Protein AF-A0A257MU90-F1 (afdb_monomer_lite)

Radius of gyration: 28.88 Å; chains: 1; bounding box: 74×36×82 Å

Structure (mmCIF, N/CA/C/O backbone):
data_AF-A0A257MU90-F1
#
_entry.id   AF-A0A257MU90-F1
#
loop_
_atom_site.group_PDB
_atom_site.id
_atom_site.type_symbol
_atom_site.label_atom_id
_atom_site.label_alt_id
_atom_site.label_comp_id
_atom_site.label_asym_id
_atom_site.label_entity_id
_atom_site.label_seq_id
_atom_site.pdbx_PDB_ins_code
_atom_site.Cartn_x
_atom_site.Cartn_y
_atom_site.Cartn_z
_atom_site.occupancy
_atom_site.B_iso_or_equiv
_atom_site.auth_seq_id
_atom_site.auth_comp_id
_atom_site.auth_asym_id
_atom_site.auth_atom_id
_atom_site.pdbx_PDB_model_num
ATOM 1 N N . MET A 1 1 ? 30.558 -12.148 -33.271 1.00 78.06 1 MET A N 1
ATOM 2 C CA . MET A 1 1 ? 29.137 -12.475 -33.510 1.00 78.06 1 MET A CA 1
ATOM 3 C C . MET A 1 1 ? 28.317 -11.246 -33.145 1.00 78.06 1 MET A C 1
ATOM 5 O O . MET A 1 1 ? 28.739 -10.569 -32.207 1.00 78.06 1 MET A O 1
ATOM 9 N N . PRO A 1 2 ? 27.253 -10.892 -33.888 1.00 86.00 2 PRO A N 1
ATOM 10 C CA . PRO A 1 2 ? 26.337 -9.832 -33.461 1.00 86.00 2 PRO A CA 1
ATOM 11 C C . PRO A 1 2 ? 25.762 -10.139 -32.064 1.00 86.00 2 PRO A C 1
ATOM 13 O O . PRO A 1 2 ? 25.738 -11.305 -31.669 1.00 86.00 2 PRO A O 1
ATOM 16 N N . PRO A 1 3 ? 25.324 -9.120 -31.304 1.00 87.56 3 PRO A N 1
ATOM 17 C CA . PRO A 1 3 ? 24.743 -9.316 -29.973 1.00 87.56 3 PRO A CA 1
ATOM 18 C C . PRO A 1 3 ? 23.413 -10.086 -29.996 1.00 87.56 3 PRO A C 1
ATOM 20 O O . PRO A 1 3 ? 23.032 -10.642 -28.969 1.00 87.56 3 PRO A O 1
ATOM 23 N N . TYR A 1 4 ? 22.744 -10.136 -31.152 1.00 92.88 4 TYR A N 1
ATOM 24 C CA . TYR A 1 4 ? 21.497 -10.862 -31.382 1.00 92.88 4 TYR A CA 1
ATOM 25 C C . TYR A 1 4 ? 21.674 -11.802 -32.575 1.00 92.88 4 TYR A C 1
ATOM 27 O O . TYR A 1 4 ? 22.256 -11.410 -33.592 1.00 92.88 4 TYR A O 1
ATOM 35 N N . ASP A 1 5 ? 21.178 -13.034 -32.463 1.00 92.88 5 ASP A N 1
ATOM 36 C CA . ASP A 1 5 ? 21.356 -14.043 -33.508 1.00 92.88 5 ASP A CA 1
ATOM 37 C C . ASP A 1 5 ? 20.617 -13.655 -34.793 1.00 92.88 5 ASP A C 1
ATOM 39 O O . ASP A 1 5 ? 19.406 -13.418 -34.797 1.00 92.88 5 ASP A O 1
ATOM 43 N N . LEU A 1 6 ? 21.350 -13.617 -35.906 1.00 91.44 6 LEU A N 1
ATOM 44 C CA . LEU A 1 6 ? 20.815 -13.304 -37.229 1.00 91.44 6 LEU A CA 1
ATOM 45 C C . LEU A 1 6 ? 20.682 -14.576 -38.079 1.00 91.44 6 LEU A C 1
ATOM 47 O O . LEU A 1 6 ? 21.540 -15.456 -37.986 1.00 91.44 6 LEU A O 1
ATOM 51 N N . PRO A 1 7 ? 19.644 -14.675 -38.936 1.00 93.50 7 PRO A N 1
ATOM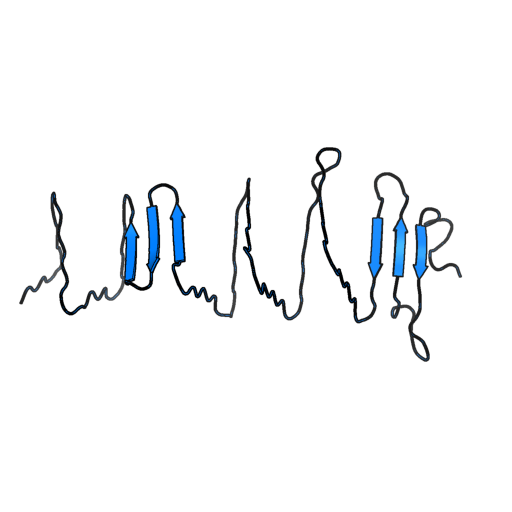 52 C CA . PRO A 1 7 ? 18.636 -13.648 -39.256 1.00 93.50 7 PRO A CA 1
ATOM 53 C C . PRO A 1 7 ? 17.397 -13.651 -38.341 1.00 93.50 7 PRO A C 1
ATOM 55 O O . PRO A 1 7 ? 16.502 -12.833 -38.535 1.00 93.50 7 PRO A O 1
ATOM 58 N N . ALA A 1 8 ? 17.320 -14.564 -37.368 1.00 94.00 8 ALA A N 1
ATOM 59 C CA . ALA A 1 8 ? 16.121 -14.768 -36.551 1.00 94.00 8 ALA A CA 1
ATOM 60 C C . ALA A 1 8 ? 15.648 -13.491 -35.830 1.00 94.00 8 ALA A C 1
ATOM 62 O O . ALA A 1 8 ? 14.450 -13.225 -35.796 1.00 94.00 8 ALA A O 1
ATOM 63 N N . ASN A 1 9 ? 16.587 -12.682 -35.331 1.00 94.44 9 ASN A N 1
ATOM 64 C CA . ASN A 1 9 ? 16.316 -11.456 -34.578 1.00 94.44 9 ASN A CA 1
ATOM 65 C C . ASN A 1 9 ? 16.608 -10.187 -35.397 1.00 94.44 9 ASN A C 1
ATOM 67 O O . ASN A 1 9 ? 17.093 -9.191 -34.870 1.00 94.44 9 ASN A O 1
ATOM 71 N N . GLN A 1 10 ? 16.352 -10.215 -36.709 1.00 95.38 10 GLN A N 1
ATOM 72 C CA . GLN A 1 10 ? 16.634 -9.083 -37.605 1.00 95.38 10 GLN A CA 1
ATOM 73 C C . GLN A 1 10 ? 15.857 -7.791 -37.279 1.00 95.38 10 GLN A C 1
ATOM 75 O O . GLN A 1 10 ? 16.213 -6.732 -37.786 1.00 95.38 10 GLN A O 1
ATOM 80 N N . THR A 1 11 ? 14.797 -7.877 -36.471 1.00 96.75 11 THR A N 1
ATOM 81 C CA . THR A 1 11 ? 13.990 -6.739 -35.997 1.00 96.75 11 THR A CA 1
ATOM 82 C C . THR A 1 11 ? 14.453 -6.190 -34.647 1.00 96.75 11 THR A C 1
ATOM 84 O O . THR A 1 11 ? 13.896 -5.203 -34.174 1.00 96.75 11 THR A O 1
ATOM 87 N N . GLN A 1 12 ? 15.481 -6.790 -34.036 1.00 97.31 12 GLN A N 1
ATOM 88 C CA . GLN A 1 12 ? 16.063 -6.303 -32.790 1.00 97.31 12 GLN A CA 1
ATOM 89 C C . GLN A 1 12 ? 17.189 -5.313 -33.058 1.00 97.31 12 GLN A C 1
ATOM 91 O O . GLN A 1 12 ? 18.089 -5.549 -33.868 1.00 97.31 12 GLN A O 1
ATOM 96 N N . SER A 1 13 ? 17.179 -4.216 -32.312 1.00 97.00 13 SER A N 1
ATOM 97 C CA . SER A 1 13 ? 18.238 -3.211 -32.323 1.00 97.00 13 SER A CA 1
ATOM 98 C C . SER A 1 13 ? 18.576 -2.774 -30.899 1.00 97.00 13 SER A C 1
ATOM 100 O O . SER A 1 13 ? 17.773 -2.921 -29.984 1.00 97.00 13 SER A O 1
ATOM 102 N N . GLY A 1 14 ? 19.796 -2.293 -30.654 1.00 96.12 14 GLY A N 1
ATOM 103 C CA . GLY A 1 14 ? 20.165 -1.832 -29.316 1.00 96.12 14 GLY A CA 1
ATOM 104 C C . GLY A 1 14 ? 21.657 -1.796 -29.035 1.00 96.12 14 GLY A C 1
ATOM 105 O O . GLY A 1 14 ? 22.489 -1.993 -29.921 1.00 96.12 14 GLY A O 1
ATOM 106 N N . ILE A 1 15 ? 21.980 -1.557 -27.767 1.00 96.44 15 ILE A N 1
ATOM 107 C CA . ILE A 1 15 ? 23.342 -1.519 -27.244 1.00 96.44 15 ILE A CA 1
ATOM 108 C C . ILE A 1 15 ? 23.431 -2.534 -26.109 1.00 96.44 15 ILE A C 1
ATOM 110 O O . ILE A 1 15 ? 22.740 -2.405 -25.100 1.00 96.44 15 ILE A O 1
ATOM 114 N N . LYS A 1 16 ? 24.322 -3.515 -26.266 1.00 96.56 16 LYS A N 1
ATOM 115 C CA . LYS A 1 16 ? 24.659 -4.505 -25.243 1.00 96.56 16 LYS A CA 1
ATOM 116 C C . LYS A 1 16 ? 26.130 -4.364 -24.877 1.00 96.56 16 LYS A C 1
ATOM 118 O O . LYS A 1 16 ? 27.006 -4.447 -25.738 1.00 96.56 16 LYS A O 1
ATOM 123 N N . THR A 1 17 ? 26.394 -4.108 -23.604 1.00 96.56 17 THR A N 1
ATOM 124 C CA . THR A 1 17 ? 27.750 -3.964 -23.057 1.00 96.56 17 THR A CA 1
ATOM 125 C C . THR A 1 17 ? 28.230 -5.283 -22.449 1.00 96.56 17 THR A C 1
ATOM 127 O O . THR A 1 17 ? 27.539 -6.293 -22.519 1.00 96.56 17 THR A O 1
ATOM 130 N N . ARG A 1 18 ? 29.431 -5.307 -21.872 1.00 96.56 18 ARG A N 1
ATOM 131 C CA . ARG A 1 18 ? 29.936 -6.435 -21.085 1.00 96.56 18 ARG A CA 1
ATOM 132 C C . ARG A 1 18 ? 30.765 -5.893 -19.938 1.00 96.56 18 ARG A C 1
ATOM 134 O O . ARG A 1 18 ? 31.541 -4.957 -20.144 1.00 96.56 18 ARG A O 1
ATOM 141 N N . SER A 1 19 ? 30.622 -6.480 -18.757 1.00 96.81 19 SER A N 1
ATOM 142 C CA . SER A 1 19 ? 31.487 -6.146 -17.628 1.00 96.81 19 SER A CA 1
ATOM 143 C C . SER A 1 19 ? 32.962 -6.361 -17.998 1.00 96.81 19 SER A C 1
ATOM 145 O O . SER A 1 19 ? 33.328 -7.344 -18.640 1.00 96.81 19 SER A O 1
ATOM 147 N N . SER A 1 20 ? 33.821 -5.406 -17.645 1.00 95.56 20 SER A N 1
ATOM 148 C CA . SER A 1 20 ? 35.236 -5.423 -18.043 1.00 95.56 20 SER A CA 1
ATOM 149 C C . SER A 1 20 ? 36.096 -6.300 -17.121 1.00 95.56 20 SER A C 1
ATOM 151 O O . SER A 1 20 ? 35.687 -6.640 -16.012 1.00 95.56 20 SER A O 1
ATOM 153 N N . LYS A 1 21 ? 37.313 -6.622 -17.580 1.00 93.19 21 LYS A N 1
ATOM 154 C CA . LYS A 1 21 ? 38.323 -7.523 -16.987 1.00 93.19 21 LYS A CA 1
ATOM 155 C C . LYS A 1 21 ? 37.908 -8.996 -16.912 1.00 93.19 21 LYS A C 1
ATOM 157 O O . LYS A 1 21 ? 38.632 -9.828 -17.444 1.00 93.19 21 LYS A O 1
ATOM 162 N N . GLU A 1 22 ? 36.765 -9.305 -16.305 1.00 92.50 22 GLU A N 1
ATOM 163 C CA . GLU A 1 22 ? 36.347 -10.687 -15.996 1.00 92.50 22 GLU A CA 1
ATOM 164 C C . GLU A 1 22 ? 34.859 -10.966 -16.295 1.00 92.50 22 GLU A C 1
ATOM 166 O O . GLU A 1 22 ? 34.315 -11.971 -15.851 1.00 92.50 22 GLU A O 1
ATOM 171 N N . GLY A 1 23 ? 34.170 -10.100 -17.049 1.00 90.19 23 GLY A N 1
ATOM 172 C CA . GLY A 1 23 ? 32.754 -10.306 -17.371 1.00 90.19 23 GLY A CA 1
ATOM 173 C C . GLY A 1 23 ? 32.511 -11.479 -18.324 1.00 90.19 23 GLY A C 1
ATOM 174 O O . GLY A 1 23 ? 33.040 -11.513 -19.441 1.00 90.19 23 GLY A O 1
ATOM 175 N N . VAL A 1 24 ? 31.645 -12.408 -17.920 1.00 93.00 24 VAL A N 1
ATOM 176 C CA . VAL A 1 24 ? 31.160 -13.500 -18.777 1.00 93.00 24 VAL A CA 1
ATOM 177 C C . VAL A 1 24 ? 29.919 -13.074 -19.569 1.00 93.00 24 VAL A C 1
ATOM 179 O O . VAL A 1 24 ? 29.529 -11.910 -19.546 1.00 93.00 24 VAL A O 1
ATOM 182 N N . ALA A 1 25 ? 29.352 -13.977 -20.383 1.00 91.06 25 ALA A N 1
ATOM 183 C CA . ALA A 1 25 ? 28.199 -13.687 -21.253 1.00 91.06 25 ALA A CA 1
ATOM 184 C C . ALA A 1 25 ? 27.000 -13.101 -20.506 1.00 91.06 25 ALA A C 1
ATOM 186 O O . ALA A 1 25 ? 26.328 -12.235 -21.063 1.00 91.06 25 ALA A O 1
ATOM 187 N N . ASP A 1 26 ? 26.826 -13.511 -19.255 1.00 94.62 26 ASP A N 1
ATOM 188 C CA . ASP A 1 26 ? 25.704 -13.109 -18.420 1.00 94.62 26 ASP A CA 1
ATOM 189 C C . ASP A 1 26 ? 25.918 -11.748 -17.745 1.00 94.62 26 ASP A C 1
ATOM 191 O O . ASP A 1 26 ? 24.951 -11.178 -17.265 1.00 94.62 26 ASP A O 1
ATOM 195 N N . ASN A 1 27 ? 27.140 -11.187 -17.757 1.00 97.25 27 ASN A N 1
ATOM 196 C CA . ASN A 1 27 ? 27.425 -9.902 -17.112 1.00 97.25 27 ASN A CA 1
ATOM 197 C C . ASN A 1 27 ? 27.362 -8.735 -18.103 1.00 97.25 27 ASN A C 1
ATOM 199 O O . ASN A 1 27 ? 28.364 -8.404 -18.756 1.00 97.25 27 ASN A O 1
ATOM 203 N N . PHE A 1 28 ? 26.206 -8.085 -18.215 1.00 97.06 28 PHE A N 1
ATOM 204 C CA . PHE A 1 28 ? 26.004 -7.023 -19.201 1.00 97.06 28 PHE A CA 1
ATOM 205 C C . PHE A 1 28 ? 24.939 -6.004 -18.801 1.00 97.06 28 PHE A C 1
ATOM 207 O O . PHE A 1 28 ? 23.956 -6.322 -18.149 1.00 97.06 28 PHE A O 1
ATOM 214 N N . ASN A 1 29 ? 25.070 -4.781 -19.312 1.00 97.69 29 ASN A N 1
ATOM 215 C CA . ASN A 1 29 ? 23.948 -3.840 -19.396 1.00 97.69 29 ASN A CA 1
ATOM 216 C C . ASN A 1 29 ? 23.413 -3.830 -20.830 1.00 97.69 29 ASN A C 1
ATOM 218 O O . ASN A 1 29 ? 24.211 -3.901 -21.772 1.00 97.69 29 ASN A O 1
ATOM 222 N N . GLU A 1 30 ? 22.098 -3.719 -20.998 1.00 97.69 30 GLU A N 1
ATOM 223 C CA . GLU A 1 30 ? 21.432 -3.747 -22.304 1.00 97.69 30 GLU A CA 1
ATOM 224 C C . GLU A 1 30 ? 20.317 -2.706 -22.370 1.00 97.69 30 GLU A C 1
ATOM 226 O O . GLU A 1 30 ? 19.526 -2.565 -21.441 1.00 97.69 30 GLU A O 1
ATOM 231 N N . ILE A 1 31 ? 20.255 -1.996 -23.492 1.00 98.00 31 ILE A N 1
ATOM 232 C CA . ILE A 1 31 ? 19.041 -1.322 -23.949 1.00 98.00 31 ILE A CA 1
ATOM 233 C C . ILE A 1 31 ? 18.735 -1.906 -25.320 1.00 98.00 31 ILE A C 1
ATOM 235 O O . ILE A 1 31 ? 19.537 -1.743 -26.245 1.00 98.00 31 ILE A O 1
ATOM 239 N N . ARG A 1 32 ? 17.600 -2.594 -25.442 1.00 97.88 32 ARG A N 1
ATOM 240 C CA . ARG A 1 32 ? 17.159 -3.253 -26.673 1.00 97.88 32 ARG A CA 1
ATOM 241 C C . ARG A 1 32 ? 15.749 -2.816 -27.044 1.00 97.88 32 ARG A C 1
ATOM 243 O O . ARG A 1 32 ? 14.885 -2.679 -26.184 1.00 97.88 32 ARG A O 1
ATOM 250 N N . PHE A 1 33 ? 15.547 -2.639 -28.338 1.00 98.00 33 PHE A N 1
ATOM 251 C CA . PHE A 1 33 ? 14.272 -2.395 -28.988 1.00 98.00 33 PHE A CA 1
ATOM 252 C C . PHE A 1 33 ? 13.939 -3.608 -29.861 1.00 98.00 33 PHE A C 1
ATOM 254 O O . PHE A 1 33 ? 14.791 -4.066 -30.627 1.00 98.00 33 PHE A O 1
ATOM 261 N N . GLU A 1 34 ? 12.727 -4.134 -29.729 1.00 97.44 34 GLU A N 1
ATOM 262 C CA . GLU A 1 34 ? 12.137 -5.126 -30.630 1.00 97.44 34 GLU A CA 1
ATOM 263 C C . GLU A 1 34 ? 11.038 -4.441 -31.440 1.00 97.44 34 GLU A C 1
ATOM 265 O O . GLU A 1 34 ? 10.068 -3.951 -30.865 1.00 97.44 34 GLU A O 1
ATOM 270 N N . ASP A 1 35 ? 11.194 -4.421 -32.764 1.00 97.12 35 ASP A N 1
ATOM 271 C CA . ASP A 1 35 ? 10.247 -3.797 -33.697 1.00 97.12 35 ASP A CA 1
ATOM 272 C C . ASP A 1 35 ? 9.418 -4.836 -34.475 1.00 97.12 35 ASP A C 1
ATOM 274 O O . ASP A 1 35 ? 8.773 -4.532 -35.486 1.00 97.12 35 ASP A O 1
ATOM 278 N N . LYS A 1 36 ? 9.424 -6.100 -34.034 1.00 94.25 36 LYS A N 1
ATOM 279 C CA . LYS A 1 36 ? 8.511 -7.110 -34.558 1.00 94.25 36 LYS A CA 1
ATOM 280 C C . LYS A 1 36 ? 7.076 -6.708 -34.233 1.00 94.25 36 LYS A C 1
ATOM 282 O O . LYS A 1 36 ? 6.669 -6.673 -33.075 1.00 94.25 36 LYS A O 1
ATOM 287 N N . LYS A 1 37 ? 6.309 -6.460 -35.292 1.00 92.19 37 LYS A N 1
ATOM 288 C CA . LYS A 1 37 ? 4.897 -6.090 -35.217 1.00 92.19 37 LYS A CA 1
ATOM 289 C C . LYS A 1 37 ? 4.114 -7.007 -34.267 1.00 92.19 37 LYS A C 1
ATOM 291 O O . LYS A 1 37 ? 4.218 -8.230 -34.381 1.00 92.19 37 LYS A O 1
ATOM 296 N N . ASP A 1 38 ? 3.309 -6.391 -33.401 1.00 89.50 38 ASP A N 1
ATOM 297 C CA . ASP A 1 38 ? 2.459 -7.041 -32.391 1.00 89.50 38 ASP A CA 1
ATOM 298 C C . ASP A 1 38 ? 3.259 -7.784 -31.293 1.00 89.50 38 ASP A C 1
ATOM 300 O O . ASP A 1 38 ? 2.732 -8.622 -30.561 1.00 89.50 38 ASP A O 1
ATOM 304 N N . SER A 1 39 ? 4.561 -7.522 -31.188 1.00 91.62 39 SER A N 1
ATOM 305 C CA . SER A 1 39 ? 5.475 -8.060 -30.171 1.00 91.62 39 SER A CA 1
ATOM 306 C C . SER A 1 39 ? 6.550 -7.032 -29.806 1.00 91.62 39 SER A C 1
ATOM 308 O O . SER A 1 39 ? 7.667 -7.405 -29.450 1.00 91.62 39 SER A O 1
ATOM 310 N N . GLU A 1 40 ? 6.232 -5.741 -29.937 1.00 94.19 40 GLU A N 1
ATOM 311 C CA . GLU A 1 40 ? 7.185 -4.665 -29.709 1.00 94.19 40 GLU A CA 1
ATOM 312 C C . GLU A 1 40 ? 7.591 -4.576 -28.232 1.00 94.19 40 GLU A C 1
ATOM 314 O O . GLU A 1 40 ? 6.751 -4.619 -27.330 1.00 94.19 40 GLU A O 1
ATOM 319 N N . GLU A 1 41 ? 8.886 -4.397 -27.979 1.00 93.62 41 GLU A N 1
ATOM 320 C CA . GLU A 1 41 ? 9.449 -4.360 -26.628 1.00 93.62 41 GLU A CA 1
ATOM 321 C C . GLU A 1 41 ? 10.533 -3.286 -26.518 1.00 93.62 41 GLU A C 1
ATOM 323 O O . GLU A 1 41 ? 11.356 -3.108 -27.417 1.00 93.62 41 GLU A O 1
ATOM 328 N N . VAL A 1 42 ? 10.572 -2.613 -25.366 1.00 96.56 42 VAL A N 1
ATOM 329 C CA . VAL A 1 42 ? 11.770 -1.914 -24.894 1.00 96.56 42 VAL A CA 1
ATOM 330 C C . VAL A 1 42 ? 12.289 -2.658 -23.673 1.00 96.56 42 VAL A C 1
ATOM 332 O O . VAL A 1 42 ? 11.639 -2.674 -22.628 1.00 96.56 42 VAL A O 1
ATOM 335 N N . TYR A 1 43 ? 13.466 -3.258 -23.802 1.00 96.31 43 TYR A N 1
ATOM 336 C CA . TYR A 1 43 ? 14.135 -3.988 -22.735 1.00 96.31 43 TYR A CA 1
ATOM 337 C C . TYR A 1 43 ? 15.290 -3.157 -22.184 1.00 96.31 43 TYR A C 1
ATOM 339 O O . TYR A 1 43 ? 16.164 -2.714 -22.931 1.00 96.31 43 TYR A O 1
ATOM 347 N N . VAL A 1 44 ? 15.294 -2.952 -20.867 1.00 97.12 44 VAL A N 1
ATOM 348 C CA . VAL A 1 44 ? 16.374 -2.276 -20.142 1.00 97.12 44 VAL A CA 1
ATOM 349 C C . VAL A 1 44 ? 16.890 -3.227 -19.072 1.00 97.12 44 VAL A C 1
ATOM 351 O O . VAL A 1 44 ? 16.148 -3.612 -18.171 1.00 97.12 44 VAL A O 1
ATOM 354 N N . HIS A 1 45 ? 18.168 -3.583 -19.166 1.00 96.50 45 HIS A N 1
ATOM 355 C CA . HIS A 1 45 ? 18.875 -4.408 -18.195 1.00 96.50 45 HIS A CA 1
ATOM 356 C C . HIS A 1 45 ? 20.045 -3.637 -17.598 1.00 96.50 45 HIS A C 1
ATOM 358 O O . HIS A 1 45 ? 20.901 -3.129 -18.330 1.00 96.50 45 HIS A O 1
ATOM 364 N N . ALA A 1 46 ? 20.100 -3.598 -16.271 1.00 96.62 46 ALA A N 1
ATOM 365 C CA . ALA A 1 46 ? 21.269 -3.166 -15.525 1.00 96.62 46 ALA A CA 1
ATOM 366 C C . ALA A 1 46 ? 21.817 -4.367 -14.754 1.00 96.62 46 ALA A C 1
ATOM 368 O O . ALA A 1 46 ? 21.096 -4.957 -13.956 1.00 96.62 46 ALA A O 1
ATOM 369 N N . GLU A 1 47 ? 23.094 -4.689 -14.961 1.00 94.75 47 GLU A N 1
ATOM 370 C CA . GLU A 1 47 ? 23.752 -5.846 -14.331 1.00 94.75 47 GLU A CA 1
ATOM 371 C C . GLU A 1 47 ? 23.768 -5.759 -12.798 1.00 94.75 47 GLU A C 1
ATOM 373 O O . GLU A 1 47 ? 23.831 -6.766 -12.099 1.00 94.75 47 GLU A O 1
ATOM 378 N N . LYS A 1 48 ? 23.776 -4.535 -12.262 1.00 94.38 48 LYS A N 1
ATOM 379 C CA . LYS A 1 48 ? 23.926 -4.297 -10.828 1.00 94.38 48 LYS A CA 1
ATOM 380 C C . LYS A 1 48 ? 23.017 -3.181 -10.333 1.00 94.38 48 LYS A C 1
ATOM 382 O O . LYS A 1 48 ? 21.994 -3.450 -9.716 1.00 94.38 48 LYS A O 1
ATOM 387 N N . ASP A 1 49 ? 23.395 -1.936 -10.609 1.00 94.56 49 ASP A N 1
ATOM 388 C CA . ASP A 1 49 ? 22.712 -0.751 -10.096 1.00 94.56 49 ASP A CA 1
ATOM 389 C C . ASP A 1 49 ? 22.070 0.017 -11.261 1.00 94.56 49 ASP A C 1
ATOM 391 O O . ASP A 1 49 ? 22.750 0.370 -12.227 1.00 94.56 49 ASP A O 1
ATOM 395 N N . PHE A 1 50 ? 20.769 0.309 -11.164 1.00 95.19 50 PHE A N 1
ATOM 396 C CA . PHE A 1 50 ? 20.061 1.208 -12.078 1.00 95.19 50 PHE A CA 1
ATOM 397 C C . PHE A 1 50 ? 19.610 2.458 -11.323 1.00 95.19 50 PHE A C 1
ATOM 399 O O . PHE A 1 50 ? 18.651 2.422 -10.555 1.00 95.19 50 PHE A O 1
ATOM 406 N N . ASN A 1 51 ? 20.302 3.573 -11.552 1.00 92.12 51 ASN A N 1
ATOM 407 C CA . ASN A 1 51 ? 19.936 4.862 -10.972 1.00 92.12 51 ASN A CA 1
ATOM 408 C C . ASN A 1 51 ? 19.121 5.667 -11.986 1.00 92.12 51 ASN A C 1
ATOM 410 O O . ASN A 1 51 ? 19.650 6.086 -13.015 1.00 92.12 51 ASN A O 1
ATOM 414 N N . CYS A 1 52 ? 17.849 5.909 -11.676 1.00 93.25 52 CYS A N 1
ATOM 415 C CA . CYS A 1 52 ? 16.989 6.809 -12.437 1.00 93.25 52 CYS A CA 1
ATOM 416 C C . CYS A 1 52 ? 16.720 8.056 -11.592 1.00 93.25 52 CYS A C 1
ATOM 418 O O . CYS A 1 52 ? 16.034 7.978 -10.574 1.00 93.25 52 CYS A O 1
ATOM 420 N N . VAL A 1 53 ? 17.307 9.188 -11.984 1.00 87.94 53 VAL A N 1
ATOM 421 C CA . VAL A 1 53 ? 17.159 10.473 -11.287 1.00 87.94 53 VAL A CA 1
ATOM 422 C C . VAL A 1 53 ? 16.356 11.411 -12.177 1.00 87.94 53 VAL A C 1
ATOM 424 O O . VAL A 1 53 ? 16.721 11.638 -13.331 1.00 87.94 53 VAL A O 1
ATOM 427 N N . ILE A 1 54 ? 15.255 11.936 -11.644 1.00 89.69 54 ILE A N 1
ATOM 428 C CA . ILE A 1 54 ? 14.369 12.868 -12.336 1.00 89.69 54 ILE A CA 1
ATOM 429 C C . ILE A 1 54 ? 14.301 14.154 -11.514 1.00 89.69 54 ILE A C 1
ATOM 431 O O . ILE A 1 54 ? 13.742 14.168 -10.425 1.00 89.69 54 ILE A O 1
ATOM 435 N N . GLU A 1 55 ? 14.847 15.240 -12.059 1.00 85.25 55 GLU A N 1
ATOM 436 C CA . GLU A 1 55 ? 14.972 16.534 -11.363 1.00 85.25 55 GLU A CA 1
ATOM 437 C C . GLU A 1 55 ? 13.662 17.334 -11.282 1.00 85.25 55 GLU A C 1
ATOM 439 O O . GLU A 1 55 ? 13.601 18.383 -10.649 1.00 85.25 55 GLU A O 1
ATOM 444 N N . ASN A 1 56 ? 12.612 16.888 -11.973 1.00 84.06 56 ASN A N 1
ATOM 445 C CA . ASN A 1 56 ? 11.340 17.601 -12.001 1.00 84.06 56 ASN A CA 1
ATOM 446 C C . ASN A 1 56 ? 10.152 16.637 -11.971 1.00 84.06 56 ASN A C 1
ATOM 448 O O . ASN A 1 56 ? 9.651 16.315 -10.902 1.00 84.06 56 ASN A O 1
ATOM 452 N N . ASN A 1 57 ? 9.713 16.146 -13.134 1.00 56.69 57 ASN A N 1
ATOM 453 C CA . ASN A 1 57 ? 8.507 15.330 -13.238 1.00 56.69 57 ASN A CA 1
ATOM 454 C C . ASN A 1 57 ? 8.784 14.022 -13.973 1.00 56.69 57 ASN A C 1
ATOM 456 O O . ASN A 1 57 ? 9.235 14.033 -15.118 1.00 56.69 57 ASN A O 1
ATOM 460 N N . GLU A 1 58 ? 8.435 12.904 -13.341 1.00 90.69 58 GLU A N 1
ATOM 461 C CA . GLU A 1 58 ? 8.266 11.616 -14.008 1.00 90.69 58 GLU A CA 1
ATOM 462 C C . GLU A 1 58 ? 6.766 11.381 -14.221 1.00 90.69 58 GLU A C 1
ATOM 464 O O . GLU A 1 58 ? 5.946 11.594 -13.330 1.00 90.69 58 GLU A O 1
ATOM 469 N N . THR A 1 59 ? 6.371 10.939 -15.411 1.00 77.25 59 THR A N 1
ATOM 470 C CA . THR A 1 59 ? 5.008 10.462 -15.666 1.00 77.25 59 THR A CA 1
ATOM 471 C C . THR A 1 59 ? 5.098 9.106 -16.334 1.00 77.25 59 THR A C 1
ATOM 473 O O . THR A 1 59 ? 5.611 8.996 -17.445 1.00 77.25 59 THR A O 1
ATOM 476 N N . ARG A 1 60 ? 4.528 8.084 -15.692 1.00 88.94 60 ARG A N 1
ATOM 477 C CA . ARG A 1 60 ? 4.423 6.736 -16.251 1.00 88.94 60 ARG A CA 1
ATOM 478 C C . ARG A 1 60 ? 2.960 6.378 -16.477 1.00 88.94 60 ARG A C 1
ATOM 480 O O . ARG A 1 60 ? 2.157 6.410 -15.550 1.00 88.94 60 ARG A O 1
ATOM 487 N N . LYS A 1 61 ? 2.616 6.049 -17.722 1.00 79.56 61 LYS A N 1
ATOM 488 C CA . LYS A 1 61 ? 1.278 5.599 -18.127 1.00 79.56 61 LYS A CA 1
ATOM 489 C C . LYS A 1 61 ? 1.403 4.217 -18.751 1.00 79.56 61 LYS A C 1
ATOM 491 O O . LYS A 1 61 ? 2.232 4.027 -19.634 1.00 79.56 61 LYS A O 1
ATOM 496 N N . ILE A 1 62 ? 0.591 3.279 -18.282 1.00 83.94 62 ILE A N 1
ATOM 497 C CA . ILE A 1 62 ? 0.579 1.880 -18.718 1.00 83.94 62 ILE A CA 1
ATOM 498 C C . ILE A 1 62 ? -0.863 1.555 -19.114 1.00 83.94 62 ILE A C 1
ATOM 500 O O . ILE A 1 62 ? -1.772 1.907 -18.368 1.00 83.94 62 ILE A O 1
ATOM 504 N N . GLY A 1 63 ? -1.064 0.944 -20.288 1.00 77.56 63 GLY A N 1
ATOM 505 C CA . GLY A 1 63 ? -2.396 0.623 -20.822 1.00 77.56 63 GLY A CA 1
ATOM 506 C C . GLY A 1 63 ? -3.214 1.867 -21.193 1.00 77.56 63 GLY A C 1
ATOM 507 O O . GLY A 1 63 ? -4.036 2.331 -20.411 1.00 77.56 63 GLY A O 1
ATOM 508 N N . LEU A 1 64 ? -2.976 2.439 -22.379 1.00 74.00 64 LEU A N 1
ATOM 509 C CA . LEU A 1 64 ? -3.744 3.586 -22.890 1.00 74.00 64 LEU A CA 1
ATOM 510 C C . LEU A 1 64 ? -4.958 3.117 -23.703 1.00 74.00 64 LEU A C 1
ATOM 512 O O . LEU A 1 64 ? -4.836 2.162 -24.460 1.00 74.00 64 LEU A O 1
ATOM 516 N N . ASP A 1 65 ? -6.060 3.876 -23.650 1.00 64.25 65 ASP A N 1
ATOM 517 C CA . ASP A 1 65 ? -7.393 3.590 -24.233 1.00 64.25 65 ASP A CA 1
ATOM 518 C C . ASP A 1 65 ? -7.439 3.126 -25.707 1.00 64.25 65 ASP A C 1
ATOM 520 O O . ASP A 1 65 ? -8.478 2.674 -26.182 1.00 64.25 65 ASP A O 1
ATOM 524 N N . LYS A 1 66 ? -6.347 3.271 -26.467 1.00 59.78 66 LYS A N 1
ATOM 525 C CA . LYS A 1 66 ? -6.242 2.873 -27.882 1.00 59.78 66 LYS A CA 1
ATOM 526 C C . LYS A 1 66 ? -5.476 1.559 -28.110 1.00 59.78 66 LYS A C 1
ATOM 528 O O . LYS A 1 66 ? -5.219 1.223 -29.263 1.00 59.78 66 LYS A O 1
ATOM 533 N N . LYS A 1 67 ? -5.071 0.856 -27.049 1.00 60.91 67 LYS A N 1
ATOM 534 C CA . LYS A 1 67 ? -4.372 -0.439 -27.079 1.00 60.91 67 LYS A CA 1
ATOM 535 C C . LYS A 1 67 ? -4.964 -1.385 -26.025 1.00 60.91 67 LYS A C 1
ATOM 537 O O . LYS A 1 67 ? -5.844 -0.985 -25.265 1.00 60.91 67 LYS A O 1
ATOM 542 N N . ASP A 1 68 ? -4.487 -2.626 -26.001 1.00 67.81 68 ASP A N 1
ATOM 543 C CA . ASP A 1 68 ? -4.863 -3.621 -24.996 1.00 67.81 68 ASP A CA 1
ATOM 544 C C . ASP A 1 68 ? -4.623 -3.118 -23.563 1.00 67.81 68 ASP A C 1
ATOM 546 O O . ASP A 1 68 ? -3.808 -2.218 -23.317 1.00 67.81 68 ASP A O 1
ATOM 550 N N . ALA A 1 69 ? -5.352 -3.703 -22.608 1.00 76.50 69 ALA A N 1
ATOM 551 C CA . ALA A 1 69 ? -5.146 -3.428 -21.192 1.00 76.50 69 ALA A CA 1
ATOM 552 C C . ALA A 1 69 ? -3.679 -3.709 -20.826 1.00 76.50 69 ALA A C 1
ATOM 554 O O . ALA A 1 69 ? -3.140 -4.763 -21.151 1.00 76.50 69 ALA A O 1
ATOM 555 N N . GLY A 1 70 ? -3.026 -2.739 -20.189 1.00 79.50 70 GLY A N 1
ATOM 556 C CA . GLY A 1 70 ? -1.642 -2.875 -19.752 1.00 79.50 70 GLY A CA 1
ATOM 557 C C . GLY A 1 70 ? -1.579 -3.251 -18.279 1.00 79.50 70 GLY A C 1
ATOM 558 O O . GLY A 1 70 ? -2.270 -2.643 -17.462 1.00 79.50 70 GLY A O 1
ATOM 559 N N . ASP A 1 71 ? -0.705 -4.194 -17.947 1.00 83.94 71 ASP A N 1
ATOM 560 C CA . ASP A 1 71 ? -0.448 -4.612 -16.573 1.00 83.94 71 ASP A CA 1
ATOM 561 C C . ASP A 1 71 ? 0.838 -3.986 -16.026 1.00 83.94 71 ASP A C 1
ATOM 563 O O . ASP A 1 71 ? 1.783 -3.682 -16.758 1.00 83.94 71 ASP A O 1
ATOM 567 N N . GLN A 1 72 ? 0.891 -3.816 -14.704 1.00 90.81 72 GLN A N 1
ATOM 568 C CA . GLN A 1 72 ? 2.118 -3.484 -13.992 1.00 90.81 72 GLN A CA 1
ATOM 569 C C . GLN A 1 72 ? 2.359 -4.492 -12.871 1.00 90.81 72 GLN A C 1
ATOM 571 O O . GLN A 1 72 ? 1.590 -4.561 -11.911 1.00 90.81 72 GLN A O 1
ATOM 576 N N . THR A 1 73 ? 3.485 -5.196 -12.947 1.00 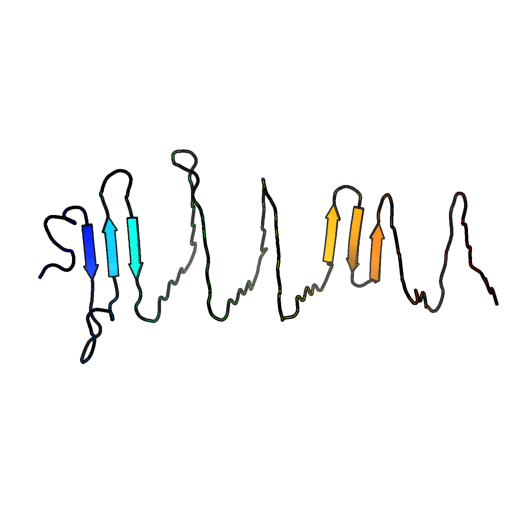82.06 73 THR A N 1
ATOM 577 C CA . THR A 1 73 ? 3.986 -6.057 -11.872 1.00 82.06 73 THR A CA 1
ATOM 578 C C . THR A 1 73 ? 5.255 -5.449 -11.285 1.00 82.06 73 THR A C 1
ATOM 580 O O . THR A 1 73 ? 6.133 -4.996 -12.016 1.00 82.06 73 THR A O 1
ATOM 583 N N . ILE A 1 74 ? 5.338 -5.403 -9.955 1.00 92.50 74 ILE A N 1
ATOM 584 C CA . ILE A 1 74 ? 6.521 -4.951 -9.218 1.00 92.50 74 ILE A CA 1
ATOM 585 C C . ILE A 1 74 ? 6.899 -6.069 -8.251 1.00 92.50 74 ILE A C 1
ATOM 587 O O . ILE A 1 74 ? 6.156 -6.340 -7.309 1.00 92.50 74 ILE A O 1
ATOM 591 N N . GLU A 1 75 ? 8.052 -6.689 -8.480 1.00 85.12 75 GLU A N 1
ATOM 592 C CA . GLU A 1 75 ? 8.626 -7.722 -7.619 1.00 85.12 75 GLU A CA 1
ATOM 593 C C . GLU A 1 75 ? 9.928 -7.204 -7.002 1.00 85.12 75 GLU A C 1
ATOM 595 O O . GLU A 1 75 ? 10.782 -6.650 -7.691 1.00 85.12 75 GLU A O 1
ATOM 600 N N . ILE A 1 76 ? 10.052 -7.319 -5.678 1.00 92.75 76 ILE A N 1
ATOM 601 C CA . ILE A 1 76 ? 11.202 -6.829 -4.912 1.00 92.75 76 ILE A CA 1
ATOM 602 C C . ILE A 1 76 ? 11.599 -7.932 -3.935 1.00 92.75 76 ILE A C 1
ATOM 604 O O . ILE A 1 76 ? 10.811 -8.306 -3.071 1.00 92.75 76 ILE A O 1
ATOM 608 N N . HIS A 1 77 ? 12.827 -8.436 -4.060 1.00 86.56 77 HIS A N 1
ATOM 609 C CA . HIS A 1 77 ? 13.322 -9.566 -3.261 1.00 86.56 77 HIS A CA 1
ATOM 610 C C . HIS A 1 77 ? 13.755 -9.188 -1.842 1.00 86.56 77 HIS A C 1
ATOM 612 O O . HIS A 1 77 ? 13.873 -10.055 -0.980 1.00 86.56 77 HIS A O 1
ATOM 618 N N . ASN A 1 78 ? 14.039 -7.907 -1.612 1.00 93.31 78 ASN A N 1
ATOM 619 C CA . ASN A 1 78 ? 14.499 -7.405 -0.324 1.00 93.31 78 ASN A CA 1
ATOM 620 C C . ASN A 1 78 ? 13.592 -6.256 0.142 1.00 93.31 78 ASN A C 1
ATOM 622 O O . ASN A 1 78 ? 12.413 -6.474 0.408 1.00 93.31 78 ASN A O 1
ATOM 626 N N . ASN A 1 79 ? 14.100 -5.023 0.202 1.00 86.25 79 ASN A N 1
ATOM 627 C CA . ASN A 1 79 ? 13.384 -3.908 0.817 1.00 86.25 79 ASN A CA 1
ATOM 628 C C . ASN A 1 79 ? 12.809 -2.931 -0.212 1.00 86.25 79 ASN A C 1
ATOM 630 O O . ASN A 1 79 ? 13.458 -2.599 -1.203 1.00 86.25 79 ASN A O 1
ATOM 634 N N . ARG A 1 80 ? 11.620 -2.399 0.091 1.00 94.50 80 ARG A N 1
ATOM 635 C CA . ARG A 1 80 ? 11.043 -1.218 -0.557 1.00 94.50 80 ARG A CA 1
ATOM 636 C C . ARG A 1 80 ? 10.848 -0.125 0.488 1.00 94.50 80 ARG A C 1
ATOM 638 O O . ARG A 1 80 ? 10.121 -0.337 1.453 1.00 94.50 80 ARG A O 1
ATOM 645 N N . THR A 1 81 ? 11.419 1.049 0.239 1.00 88.69 81 THR A N 1
ATOM 646 C CA . THR A 1 81 ? 11.205 2.256 1.050 1.00 88.69 81 THR A CA 1
ATOM 647 C C . THR A 1 81 ? 10.586 3.337 0.175 1.00 88.69 81 THR A C 1
ATOM 649 O O . THR A 1 81 ? 11.014 3.532 -0.960 1.00 88.69 81 THR A O 1
ATOM 652 N N . ILE A 1 82 ? 9.569 4.025 0.691 1.00 94.44 82 ILE A N 1
ATOM 653 C CA . ILE A 1 82 ? 8.941 5.182 0.047 1.00 94.44 82 ILE A CA 1
ATOM 654 C C . ILE A 1 82 ? 8.951 6.313 1.069 1.00 94.44 82 ILE A C 1
ATOM 656 O O . ILE A 1 82 ? 8.455 6.131 2.179 1.00 94.44 82 ILE A O 1
ATOM 660 N N . THR A 1 83 ? 9.495 7.463 0.685 1.00 90.25 83 THR A N 1
ATOM 661 C CA . THR A 1 83 ? 9.508 8.673 1.510 1.00 90.25 83 THR A CA 1
ATOM 662 C C . THR A 1 83 ? 8.866 9.798 0.718 1.00 90.25 83 THR A C 1
ATOM 664 O O . THR A 1 83 ? 9.291 10.082 -0.401 1.00 90.25 83 THR A O 1
ATOM 667 N N . LEU A 1 84 ? 7.862 10.445 1.307 1.00 93.31 84 LEU A N 1
ATOM 668 C CA . LEU A 1 84 ? 7.253 11.660 0.782 1.00 93.31 84 LEU A CA 1
ATOM 669 C C . LEU A 1 84 ? 7.504 12.777 1.798 1.00 93.31 84 LEU A C 1
ATOM 671 O O . LEU A 1 84 ? 7.023 12.694 2.925 1.00 93.31 84 LEU A O 1
ATOM 675 N N . ASN A 1 85 ? 8.306 13.779 1.429 1.00 93.06 85 ASN A N 1
ATOM 676 C CA . ASN A 1 85 ? 8.661 14.863 2.354 1.00 93.06 85 ASN A CA 1
ATOM 677 C C . ASN A 1 85 ? 7.505 15.852 2.539 1.00 93.06 85 ASN A C 1
ATOM 679 O O . ASN A 1 85 ? 7.299 16.369 3.632 1.00 93.06 85 ASN A O 1
ATOM 683 N N . GLU A 1 86 ? 6.753 16.106 1.467 1.00 92.06 86 GLU A N 1
ATOM 684 C CA . GLU A 1 86 ? 5.657 17.071 1.425 1.00 92.06 86 GLU A CA 1
ATOM 685 C C . GLU A 1 86 ? 4.557 16.576 0.471 1.00 92.06 86 GLU A C 1
ATOM 687 O O . GLU A 1 86 ? 4.820 15.801 -0.451 1.00 92.06 86 GLU A O 1
ATOM 692 N N . GLY A 1 87 ? 3.322 17.044 0.665 1.00 94.88 87 GLY A N 1
ATOM 693 C CA . GLY A 1 87 ? 2.188 16.732 -0.211 1.00 94.88 87 GLY A CA 1
ATOM 694 C C . GLY A 1 87 ? 1.363 15.514 0.218 1.00 94.88 87 GLY A C 1
ATOM 695 O O . GLY A 1 87 ? 1.338 15.144 1.389 1.00 94.88 87 GLY A O 1
ATOM 696 N N . ASN A 1 88 ? 0.634 14.929 -0.739 1.00 93.81 88 ASN A N 1
ATOM 697 C CA . ASN A 1 88 ? -0.332 13.851 -0.503 1.00 93.81 88 ASN A CA 1
ATOM 698 C C . ASN A 1 88 ? 0.027 12.599 -1.316 1.00 93.81 88 ASN A C 1
ATOM 700 O O . ASN A 1 88 ? 0.293 12.706 -2.513 1.00 93.81 88 ASN A O 1
ATOM 704 N N . ASP A 1 89 ? -0.080 11.419 -0.702 1.00 96.69 89 ASP A N 1
ATOM 705 C CA . ASP A 1 89 ? -0.106 10.131 -1.408 1.00 96.69 89 ASP A CA 1
ATOM 706 C C . ASP A 1 89 ? -1.567 9.684 -1.585 1.00 96.69 89 ASP A C 1
ATOM 708 O O . ASP A 1 89 ? -2.318 9.576 -0.616 1.00 96.69 89 ASP A O 1
ATOM 712 N N . THR A 1 90 ? -2.010 9.484 -2.828 1.00 93.00 90 THR A N 1
ATOM 713 C CA . THR A 1 90 ? -3.398 9.119 -3.153 1.00 93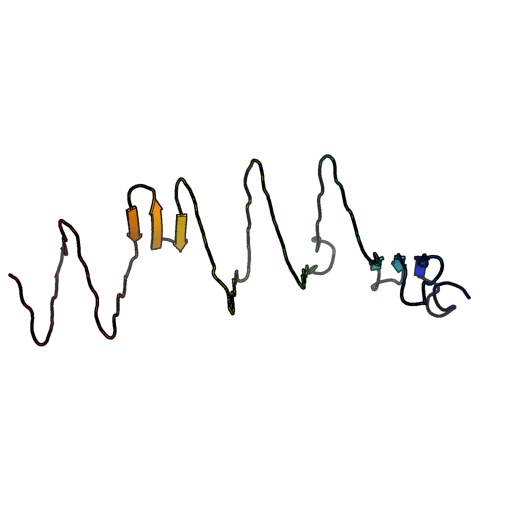.00 90 THR A CA 1
ATOM 714 C C . THR A 1 90 ? -3.435 7.888 -4.042 1.00 93.00 90 THR A C 1
ATOM 716 O O . THR A 1 90 ? -2.839 7.857 -5.117 1.00 93.00 90 THR A O 1
ATOM 719 N N . LYS A 1 91 ? -4.232 6.896 -3.634 1.00 95.44 91 LYS A N 1
ATOM 720 C CA . LYS A 1 91 ? -4.445 5.655 -4.379 1.00 95.44 91 LYS A CA 1
ATOM 721 C C . LYS A 1 91 ? -5.926 5.431 -4.660 1.00 95.44 91 LYS A C 1
ATOM 723 O O . LYS A 1 91 ? -6.733 5.371 -3.738 1.00 95.44 91 LYS A O 1
ATOM 728 N N . THR A 1 92 ? -6.257 5.213 -5.931 1.00 92.06 92 THR A N 1
ATOM 729 C CA . THR A 1 92 ? -7.635 4.985 -6.386 1.00 92.06 92 THR A CA 1
ATOM 730 C C . THR A 1 92 ? -7.734 3.680 -7.168 1.00 92.06 92 THR A C 1
ATOM 732 O O . THR A 1 92 ? -7.045 3.503 -8.169 1.00 92.06 92 THR A O 1
ATOM 735 N N . VAL A 1 93 ? -8.636 2.790 -6.748 1.00 94.75 93 VAL A N 1
ATOM 736 C CA . VAL A 1 93 ? -9.015 1.569 -7.478 1.00 94.75 93 VAL A CA 1
ATOM 737 C C . VAL A 1 93 ? -10.466 1.733 -7.924 1.00 94.75 93 VAL A C 1
ATOM 739 O O . VAL A 1 93 ? -11.367 1.732 -7.092 1.00 94.75 93 VAL A O 1
ATOM 742 N N . LYS A 1 94 ? -10.698 1.934 -9.228 1.00 92.50 94 LYS A N 1
ATOM 743 C CA . LYS A 1 94 ? -12.056 2.153 -9.769 1.00 92.50 94 LYS A CA 1
ATOM 744 C C . LYS A 1 94 ? -12.879 0.866 -9.834 1.00 92.50 94 LYS A C 1
ATOM 746 O O . LYS A 1 94 ? -14.082 0.897 -9.605 1.00 92.50 94 LYS A O 1
ATOM 751 N N . LEU A 1 95 ? -12.226 -0.243 -10.171 1.00 89.00 95 LEU A N 1
ATOM 752 C CA . LEU A 1 95 ? -12.822 -1.570 -10.268 1.00 89.00 95 LEU A CA 1
ATOM 753 C C . LEU A 1 95 ? -11.821 -2.594 -9.727 1.00 89.00 95 LEU A C 1
ATOM 755 O O . LEU A 1 95 ? -10.627 -2.484 -10.003 1.00 89.00 95 LEU A O 1
ATOM 759 N N . GLY A 1 96 ? -12.308 -3.577 -8.971 1.00 94.00 96 GLY A N 1
ATOM 760 C CA . GLY A 1 96 ? -11.491 -4.642 -8.387 1.00 94.00 96 GLY A CA 1
ATOM 761 C C . GLY A 1 96 ? -11.286 -4.498 -6.878 1.00 94.00 96 GLY A C 1
ATOM 762 O O . GLY A 1 96 ? -12.025 -3.789 -6.199 1.00 94.00 96 GLY A O 1
ATOM 763 N N . ASN A 1 97 ? -10.282 -5.206 -6.358 1.00 94.44 97 ASN A N 1
ATOM 764 C CA . ASN A 1 97 ? -10.029 -5.344 -4.924 1.00 94.44 97 ASN A CA 1
ATOM 765 C C . ASN A 1 97 ? -8.686 -4.721 -4.528 1.00 94.44 97 ASN A C 1
ATOM 767 O O . ASN A 1 97 ? -7.722 -4.763 -5.293 1.00 94.44 97 ASN A O 1
ATOM 771 N N . HIS A 1 98 ? -8.593 -4.221 -3.294 1.00 96.38 98 HIS A N 1
ATOM 772 C CA . HIS A 1 98 ? -7.322 -3.875 -2.664 1.00 96.38 98 HIS A CA 1
ATOM 773 C C . HIS A 1 98 ? -7.018 -4.870 -1.538 1.00 96.38 98 HIS A C 1
ATOM 775 O O . HIS A 1 98 ? -7.757 -4.939 -0.560 1.00 96.38 98 HIS A O 1
ATOM 781 N N . VAL A 1 99 ? -5.945 -5.651 -1.690 1.00 93.62 99 VAL A N 1
ATOM 782 C CA . VAL A 1 99 ? -5.531 -6.687 -0.730 1.00 93.62 99 VAL A CA 1
ATOM 783 C C . VAL A 1 99 ? -4.133 -6.367 -0.203 1.00 93.62 99 VAL A C 1
ATOM 785 O O . VAL A 1 99 ? -3.245 -6.020 -0.982 1.00 93.62 99 VAL A O 1
ATOM 788 N N . ILE A 1 100 ? -3.943 -6.494 1.113 1.00 95.31 100 ILE A N 1
ATOM 789 C CA . ILE A 1 100 ? -2.649 -6.363 1.797 1.00 95.31 100 ILE A CA 1
ATOM 790 C C . ILE A 1 100 ? -2.425 -7.636 2.620 1.00 95.31 100 ILE A C 1
ATOM 792 O O . ILE A 1 100 ? -3.210 -7.922 3.520 1.00 95.31 100 ILE A O 1
ATOM 796 N N . ASN A 1 101 ? -1.350 -8.375 2.328 1.00 92.50 101 ASN A N 1
ATOM 797 C CA . ASN A 1 101 ? -0.957 -9.587 3.053 1.00 92.50 101 ASN A CA 1
ATOM 798 C C . ASN A 1 101 ? 0.420 -9.392 3.702 1.00 92.50 101 ASN A C 1
ATOM 800 O O . ASN A 1 101 ? 1.374 -9.013 3.025 1.00 92.50 101 ASN A O 1
ATOM 804 N N . VAL A 1 102 ? 0.524 -9.673 5.004 1.00 96.12 102 VAL A N 1
ATOM 805 C CA . VAL A 1 102 ? 1.782 -9.645 5.768 1.00 96.12 102 VAL A CA 1
ATOM 806 C C . VAL A 1 102 ? 1.931 -10.988 6.483 1.00 96.12 102 VAL A C 1
ATOM 808 O O . VAL A 1 102 ? 1.352 -11.191 7.544 1.00 96.12 102 VAL A O 1
ATOM 811 N N . ASN A 1 103 ? 2.671 -11.927 5.884 1.00 94.44 103 ASN A N 1
ATOM 812 C CA . ASN A 1 103 ? 2.630 -13.337 6.303 1.00 94.44 103 ASN A CA 1
ATOM 813 C C . ASN A 1 103 ? 3.338 -13.622 7.637 1.00 94.44 103 ASN A C 1
ATOM 815 O O . ASN A 1 103 ? 2.882 -14.474 8.392 1.00 94.44 103 ASN A O 1
ATOM 819 N N . ALA A 1 104 ? 4.455 -12.948 7.915 1.00 95.38 104 ALA A N 1
ATOM 820 C CA . ALA A 1 104 ? 5.264 -13.200 9.115 1.00 95.38 104 ALA A CA 1
ATOM 821 C C . ALA A 1 104 ? 5.568 -11.934 9.937 1.00 95.38 104 ALA A C 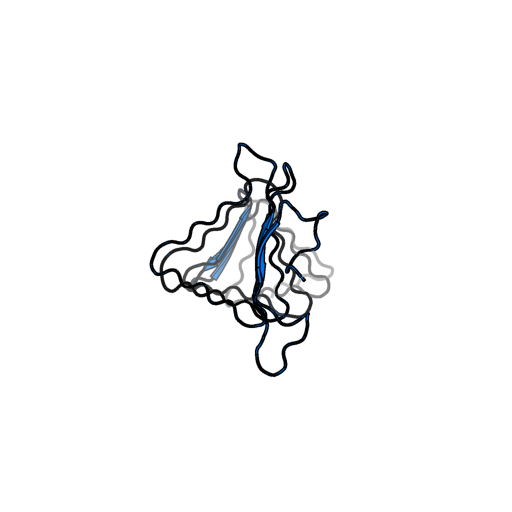1
ATOM 823 O O . ALA A 1 104 ? 6.089 -12.027 11.044 1.00 95.38 104 ALA A O 1
ATOM 824 N N . GLY A 1 105 ? 5.282 -10.751 9.386 1.00 95.50 105 GLY A N 1
ATOM 825 C CA . GLY A 1 105 ? 5.667 -9.462 9.961 1.00 95.50 105 GLY A CA 1
ATOM 826 C C . GLY A 1 105 ? 4.529 -8.718 10.661 1.00 95.50 105 GLY A C 1
ATOM 827 O O . GLY A 1 105 ? 3.469 -9.263 10.955 1.00 95.50 105 GLY A O 1
ATOM 828 N N . LYS A 1 106 ? 4.753 -7.422 10.890 1.00 95.06 106 LYS A N 1
ATOM 829 C CA . LYS A 1 106 ? 3.793 -6.486 11.486 1.00 95.06 106 LYS A CA 1
ATOM 830 C C . LYS A 1 106 ? 3.300 -5.492 10.431 1.00 95.06 106 LYS A C 1
ATOM 832 O O . LYS A 1 106 ? 4.105 -4.960 9.675 1.00 95.06 106 LYS A O 1
ATOM 837 N N . SER A 1 107 ? 2.005 -5.176 10.448 1.00 97.00 107 SER A N 1
ATOM 838 C CA . SER A 1 107 ? 1.448 -3.996 9.772 1.00 97.00 107 SER A CA 1
ATOM 839 C C . SER A 1 107 ? 1.222 -2.883 10.800 1.00 97.00 107 SER A C 1
ATOM 841 O O . SER A 1 107 ? 0.607 -3.130 11.837 1.00 97.00 107 SER A O 1
ATOM 843 N N . THR A 1 108 ? 1.754 -1.682 10.557 1.00 96.06 108 THR A N 1
ATOM 844 C CA . THR A 1 108 ? 1.577 -0.511 11.437 1.00 96.06 108 THR A CA 1
ATOM 845 C C . THR A 1 108 ? 1.059 0.661 10.616 1.00 96.06 108 THR A C 1
ATOM 847 O O . THR A 1 108 ? 1.605 0.945 9.555 1.00 96.06 108 THR A O 1
ATOM 850 N N . ILE A 1 109 ? 0.029 1.339 11.124 1.00 97.12 109 ILE A N 1
ATOM 851 C CA . ILE A 1 109 ? -0.486 2.601 10.587 1.00 97.12 109 ILE A CA 1
ATOM 852 C C . ILE A 1 109 ? -0.451 3.605 11.735 1.00 97.12 109 ILE A C 1
ATOM 854 O O . ILE A 1 109 ? -1.056 3.366 12.778 1.00 97.12 109 ILE A O 1
ATOM 858 N N . GLU A 1 110 ? 0.273 4.700 11.543 1.00 96.94 110 GLU A N 1
ATOM 859 C CA . GLU A 1 110 ? 0.420 5.777 12.517 1.00 96.94 110 GLU A CA 1
ATOM 860 C C . GLU A 1 110 ? 0.072 7.102 11.842 1.00 96.94 110 GLU A C 1
ATOM 862 O O . GLU A 1 110 ? 0.503 7.371 10.722 1.00 96.94 110 GLU A O 1
ATOM 867 N N . ALA A 1 111 ? -0.741 7.916 12.512 1.00 97.75 111 ALA A N 1
ATOM 868 C CA . ALA A 1 111 ? -1.126 9.237 12.044 1.00 97.75 111 ALA A CA 1
ATOM 869 C C . ALA A 1 111 ? -1.270 10.177 13.242 1.00 97.75 111 ALA A C 1
ATOM 871 O O . ALA A 1 111 ? -1.789 9.784 14.285 1.00 97.75 111 ALA A O 1
ATOM 872 N N . MET A 1 112 ? -0.844 11.431 13.078 1.00 96.81 112 MET A N 1
ATOM 873 C CA . MET A 1 112 ? -0.938 12.429 14.150 1.00 96.81 112 MET A CA 1
ATOM 874 C C . MET A 1 112 ? -2.358 12.973 14.344 1.00 96.81 112 MET A C 1
ATOM 876 O O . MET A 1 112 ? -2.707 13.406 15.439 1.00 96.81 112 MET A O 1
ATOM 880 N N . THR A 1 113 ? -3.169 13.002 13.287 1.00 97.62 113 THR A N 1
ATOM 881 C CA . THR A 1 113 ? -4.510 13.604 13.306 1.00 97.62 113 THR A CA 1
ATOM 882 C C . THR A 1 113 ? -5.598 12.550 13.435 1.00 97.62 113 THR A C 1
ATOM 884 O O . THR A 1 113 ? -6.302 12.522 14.444 1.00 97.62 113 THR A O 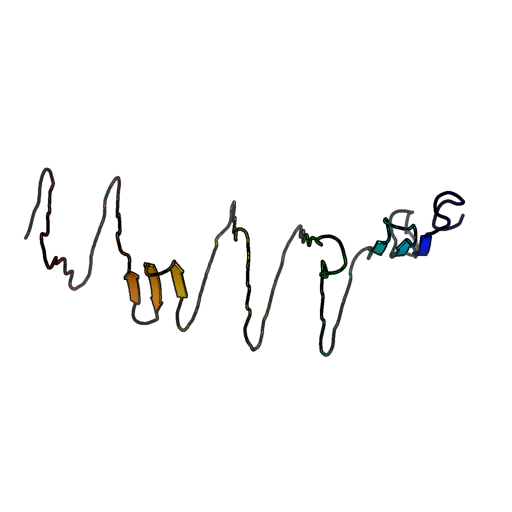1
ATOM 887 N N . SER A 1 114 ? -5.740 11.677 12.435 1.00 97.94 114 SER A N 1
ATOM 888 C CA . SER A 1 114 ? -6.775 10.643 12.440 1.00 97.94 114 SER A CA 1
ATOM 889 C C . SER A 1 114 ? -6.474 9.464 11.519 1.00 97.94 114 SER A C 1
ATOM 891 O O . SER A 1 114 ? -5.837 9.637 10.481 1.00 97.94 114 SER A O 1
ATOM 893 N N . ILE A 1 115 ? -7.039 8.300 11.840 1.00 98.62 115 ILE A N 1
ATOM 894 C CA . ILE A 1 115 ? -7.151 7.131 10.954 1.00 98.62 115 ILE A CA 1
ATOM 895 C C . ILE A 1 115 ? -8.642 6.806 10.807 1.00 98.62 115 ILE A C 1
ATOM 897 O O . ILE A 1 115 ? -9.328 6.649 11.814 1.00 98.62 115 ILE A O 1
ATOM 901 N N . GLU A 1 116 ? -9.155 6.687 9.580 1.00 97.88 116 GLU A N 1
ATOM 902 C CA . GLU A 1 116 ? -10.560 6.340 9.315 1.00 97.88 116 GLU A CA 1
ATOM 903 C C . GLU A 1 116 ? -10.669 5.149 8.351 1.00 97.88 116 GLU A C 1
ATOM 905 O O . GLU A 1 116 ? -10.081 5.146 7.271 1.00 97.88 116 GLU A O 1
ATOM 910 N N . LEU A 1 117 ? -11.460 4.144 8.732 1.00 98.06 117 LEU A N 1
ATOM 911 C CA . LEU A 1 117 ? -11.873 3.023 7.888 1.00 98.06 117 LEU A CA 1
ATOM 912 C C . LEU A 1 117 ? -13.378 3.141 7.654 1.00 98.06 117 LEU A C 1
ATOM 914 O O . LEU A 1 117 ? -14.139 3.100 8.618 1.00 98.06 117 LEU A O 1
ATOM 918 N N . LYS A 1 118 ? -13.826 3.288 6.403 1.00 97.56 118 LYS A N 1
ATOM 919 C CA . LYS A 1 118 ? -15.227 3.617 6.094 1.00 97.56 118 LYS A CA 1
ATOM 920 C C . LYS A 1 118 ? -15.802 2.780 4.958 1.00 97.56 118 LYS A C 1
ATOM 922 O O . LYS A 1 118 ? -15.173 2.618 3.917 1.00 97.56 118 LYS A O 1
ATOM 927 N N . VAL A 1 119 ? -17.039 2.315 5.140 1.00 97.62 119 VAL A N 1
ATOM 928 C CA . VAL A 1 119 ? -17.844 1.631 4.117 1.00 97.62 119 VAL A CA 1
ATOM 929 C C . VAL A 1 119 ? -19.275 2.162 4.180 1.00 97.62 119 VAL A C 1
ATOM 931 O O . VAL A 1 119 ? -20.053 1.790 5.064 1.00 97.62 119 VAL A O 1
ATOM 934 N N . GLY A 1 120 ? -19.632 3.045 3.243 1.00 96.19 120 GLY A N 1
ATOM 935 C CA . GLY A 1 120 ? -20.933 3.717 3.246 1.00 96.19 120 GLY A CA 1
ATOM 936 C C . GLY A 1 120 ? -21.169 4.473 4.559 1.00 96.19 120 GLY A C 1
ATOM 937 O O . GLY A 1 120 ? -20.426 5.401 4.880 1.00 96.19 120 GLY A O 1
ATOM 938 N N . SER A 1 121 ? -22.191 4.061 5.317 1.00 95.75 121 SER A N 1
ATOM 939 C CA . SER A 1 121 ? -22.547 4.622 6.630 1.00 95.75 121 SER A CA 1
ATOM 940 C C . SER A 1 121 ? -21.794 4.011 7.820 1.00 95.75 121 SER A C 1
ATOM 942 O O . SER A 1 121 ? -21.949 4.502 8.934 1.00 95.75 121 SER A O 1
ATOM 944 N N . ASN A 1 122 ? -21.011 2.945 7.625 1.00 98.31 122 ASN A N 1
ATOM 945 C CA . ASN A 1 122 ? -20.241 2.304 8.696 1.00 98.31 122 ASN A CA 1
ATOM 946 C C . ASN A 1 122 ? -18.824 2.886 8.738 1.00 98.31 122 ASN A C 1
ATOM 948 O O . ASN A 1 122 ? -18.217 3.087 7.681 1.00 98.31 122 ASN A O 1
ATOM 952 N N . SER A 1 123 ? -18.280 3.119 9.933 1.00 98.19 123 SER A N 1
ATOM 953 C CA . SER A 1 123 ? -16.913 3.610 10.099 1.00 98.19 123 SER A CA 1
ATOM 954 C C . SER A 1 123 ? -16.238 3.165 11.397 1.00 98.19 123 SER A C 1
ATOM 956 O O . SER A 1 123 ? -16.881 2.940 12.419 1.00 98.19 123 SER A O 1
ATOM 958 N N . ILE A 1 124 ? -14.910 3.080 11.352 1.00 98.56 124 ILE A N 1
ATOM 959 C CA . ILE A 1 124 ? -14.024 3.029 12.516 1.00 98.56 124 ILE A CA 1
ATOM 960 C C . ILE A 1 124 ? -13.101 4.236 12.400 1.00 98.56 124 ILE A C 1
ATOM 962 O O . ILE A 1 124 ? -12.406 4.374 11.394 1.00 98.56 124 ILE A O 1
ATOM 966 N N . LYS A 1 125 ? -13.097 5.106 13.407 1.00 98.25 125 LYS A N 1
ATOM 967 C CA . LYS A 1 125 ? -12.293 6.328 13.425 1.00 98.25 125 LYS A CA 1
ATOM 968 C C . LYS A 1 125 ? -11.427 6.368 14.678 1.00 98.25 125 LYS A C 1
ATOM 970 O O . LYS A 1 125 ? -11.931 6.167 15.778 1.00 98.25 125 LYS A O 1
ATOM 975 N N . ILE A 1 126 ? -10.139 6.623 14.499 1.00 98.62 126 ILE A N 1
ATOM 976 C CA . ILE A 1 126 ? -9.157 6.841 15.561 1.00 98.62 126 ILE A CA 1
ATOM 977 C C . ILE A 1 126 ? -8.720 8.297 15.458 1.00 98.62 126 ILE A C 1
ATOM 979 O O . ILE A 1 126 ? -8.302 8.734 14.389 1.00 98.62 126 ILE A O 1
ATOM 983 N N . GLU A 1 127 ? -8.823 9.039 16.552 1.00 98.19 127 GLU A N 1
ATOM 984 C CA . GLU A 1 127 ? -8.415 10.440 16.678 1.00 98.19 127 GLU A CA 1
ATOM 985 C C . GLU A 1 127 ? -7.630 10.624 17.979 1.00 98.19 127 GLU A C 1
ATOM 987 O O . GLU A 1 127 ? -7.608 9.738 18.835 1.00 98.19 127 GLU A O 1
ATOM 992 N N . GLN A 1 128 ? -7.035 11.802 18.180 1.00 97.56 128 GLN A N 1
ATOM 993 C CA . GLN A 1 128 ? -6.356 12.122 19.444 1.00 97.56 128 GLN A CA 1
ATOM 994 C C . GLN A 1 128 ? -7.284 12.020 20.668 1.00 97.56 128 GLN A C 1
ATOM 996 O O . GLN A 1 128 ? -6.823 11.739 21.770 1.00 97.56 128 GLN A O 1
ATOM 1001 N N . SER A 1 129 ? -8.591 12.238 20.481 1.00 95.62 129 SER A N 1
ATOM 1002 C CA . SER A 1 129 ? -9.604 12.147 21.537 1.00 95.62 129 SER A CA 1
ATOM 1003 C C . SER A 1 129 ? -10.035 10.715 21.869 1.00 95.62 129 SER A C 1
ATOM 1005 O O . SER A 1 129 ? -10.645 10.507 22.916 1.00 95.62 129 SER A O 1
ATOM 1007 N N . GLY A 1 130 ? -9.742 9.730 21.012 1.00 97.00 130 GLY A N 1
ATOM 1008 C CA . GLY A 1 130 ? -10.117 8.333 21.229 1.00 97.00 130 GLY A CA 1
ATOM 1009 C C . GLY A 1 130 ? -10.549 7.590 19.964 1.00 97.00 130 GLY A C 1
ATOM 1010 O O . GLY A 1 130 ? -10.207 7.962 18.842 1.00 97.00 130 GLY A O 1
ATOM 1011 N N . ILE A 1 131 ? -11.300 6.503 20.158 1.00 98.25 131 ILE A N 1
ATOM 1012 C CA . ILE A 1 131 ? -11.754 5.599 19.093 1.00 98.25 131 ILE A CA 1
ATOM 1013 C C . ILE A 1 131 ? -13.282 5.614 19.029 1.00 98.25 131 ILE A C 1
ATOM 1015 O O . ILE A 1 131 ? -13.947 5.417 20.043 1.00 98.25 131 ILE A O 1
ATOM 1019 N N . THR A 1 132 ? -13.834 5.795 17.830 1.00 98.00 132 THR A N 1
ATOM 1020 C CA . THR A 1 132 ? -15.276 5.732 17.551 1.00 98.00 132 THR A CA 1
ATOM 1021 C C . THR A 1 132 ? -15.573 4.615 16.555 1.00 98.00 132 THR A C 1
ATOM 1023 O O . THR A 1 132 ? -14.920 4.518 15.517 1.00 98.00 132 THR A O 1
ATOM 1026 N N . ILE A 1 133 ? -16.584 3.791 16.843 1.00 98.19 133 ILE A N 1
ATOM 1027 C CA . ILE A 1 133 ? -17.070 2.731 15.950 1.00 98.19 133 ILE A CA 1
ATOM 1028 C C . ILE A 1 133 ? -18.549 2.994 15.662 1.00 98.19 133 ILE A C 1
ATOM 1030 O O . ILE A 1 133 ? -19.377 2.925 16.566 1.00 98.19 133 ILE A O 1
ATOM 1034 N N . ASN A 1 134 ? -18.875 3.275 14.401 1.00 97.19 134 ASN A N 1
ATOM 1035 C CA . ASN A 1 134 ? -20.236 3.500 13.927 1.00 97.19 134 ASN A CA 1
ATOM 1036 C C . ASN A 1 134 ? -20.638 2.387 12.963 1.00 97.19 134 ASN A C 1
ATOM 1038 O O . ASN A 1 134 ? -19.920 2.085 12.009 1.00 97.19 134 ASN A O 1
ATOM 1042 N N . GLY A 1 135 ? -21.820 1.814 13.156 1.00 96.69 135 GLY A N 1
ATOM 1043 C CA . GLY A 1 135 ? -22.355 0.844 12.214 1.00 96.69 135 GLY A CA 1
ATOM 1044 C C . GLY A 1 135 ? -23.848 0.638 12.376 1.00 96.69 135 GLY A C 1
ATOM 1045 O O . GLY A 1 135 ? -24.395 0.822 13.458 1.00 96.69 135 GLY A O 1
ATOM 1046 N N . VAL A 1 136 ? -24.503 0.218 11.291 1.00 96.38 136 VAL A N 1
ATOM 1047 C CA . VAL A 1 136 ? -25.926 -0.174 11.318 1.00 96.38 136 VAL A CA 1
ATOM 1048 C C . VAL A 1 136 ? -26.135 -1.386 12.233 1.00 96.38 136 VAL A C 1
ATOM 1050 O O . VAL A 1 136 ? -27.164 -1.518 12.888 1.00 96.38 136 VAL A O 1
ATOM 1053 N N . LYS A 1 137 ? -25.137 -2.272 12.291 1.00 96.00 137 LYS A N 1
ATOM 1054 C CA . LYS A 1 137 ? -25.078 -3.429 13.181 1.00 96.00 137 LYS A CA 1
ATOM 1055 C C . LYS A 1 137 ? -23.628 -3.660 13.595 1.00 96.00 137 LYS A C 1
ATOM 1057 O O . LYS A 1 137 ? -22.749 -3.683 12.737 1.00 96.00 137 LYS A O 1
ATOM 1062 N N . ILE A 1 138 ? -23.398 -3.876 14.888 1.00 97.19 138 ILE A N 1
ATOM 1063 C CA . ILE A 1 138 ? -22.088 -4.239 15.438 1.00 97.19 138 ILE A CA 1
ATOM 1064 C C . ILE A 1 138 ? -22.251 -5.562 16.192 1.00 97.19 138 ILE A C 1
ATOM 1066 O O . ILE A 1 138 ? -22.922 -5.615 17.218 1.00 97.19 138 ILE A O 1
ATOM 1070 N N . ASP A 1 139 ? -21.647 -6.633 15.674 1.00 96.69 139 ASP A N 1
ATOM 1071 C CA . ASP A 1 139 ? -21.589 -7.936 16.345 1.00 96.69 139 ASP A CA 1
ATOM 1072 C C . ASP A 1 139 ? -20.243 -8.074 17.071 1.00 96.69 139 ASP A C 1
ATOM 1074 O O . ASP A 1 139 ? -19.204 -8.224 16.428 1.00 96.69 139 ASP A O 1
ATOM 1078 N N . ILE A 1 140 ? -20.254 -8.071 18.407 1.00 96.12 140 ILE A N 1
ATOM 1079 C CA . ILE A 1 140 ? -19.060 -8.319 19.232 1.00 96.12 140 ILE A CA 1
ATOM 1080 C C . ILE A 1 140 ? -19.192 -9.702 19.872 1.00 96.12 140 ILE A C 1
ATOM 1082 O O . ILE A 1 140 ? -20.113 -9.945 20.650 1.00 96.12 140 ILE A O 1
ATOM 1086 N N . LYS A 1 141 ? -18.283 -10.624 19.538 1.00 95.25 141 LYS A N 1
ATOM 1087 C CA . LYS A 1 141 ? -18.276 -12.000 20.058 1.00 95.25 141 LYS A CA 1
ATOM 1088 C C . LYS A 1 141 ? -16.910 -12.322 20.654 1.00 95.25 141 LYS A C 1
ATOM 1090 O O . LYS A 1 141 ? -15.926 -12.372 19.923 1.00 95.25 141 LYS A O 1
ATOM 1095 N N . ALA A 1 142 ? -16.868 -12.580 21.958 1.00 95.81 142 ALA A N 1
ATOM 1096 C CA . ALA A 1 142 ? -15.692 -13.111 22.643 1.00 95.81 142 ALA A CA 1
ATOM 1097 C C . ALA A 1 142 ? -15.965 -14.553 23.089 1.00 95.81 142 ALA A C 1
ATOM 1099 O O . ALA A 1 142 ? -17.031 -14.839 23.630 1.00 95.81 142 ALA A O 1
ATOM 1100 N N . THR A 1 143 ? -15.022 -15.464 22.841 1.00 95.06 143 THR A N 1
ATOM 1101 C CA . THR A 1 143 ? -15.157 -16.892 23.188 1.00 95.06 143 THR A CA 1
ATOM 1102 C C . THR A 1 143 ? -14.750 -17.203 24.624 1.00 95.06 143 THR A C 1
ATOM 1104 O O . THR A 1 143 ? -15.231 -18.180 25.189 1.00 95.06 143 THR A O 1
ATOM 1107 N N . THR A 1 144 ? -13.873 -16.388 25.211 1.00 96.25 144 THR A N 1
ATOM 1108 C CA . THR A 1 144 ? -13.409 -16.527 26.596 1.00 96.25 144 THR A CA 1
ATOM 1109 C C . THR A 1 144 ? -13.966 -15.404 27.464 1.00 96.25 144 THR A C 1
ATOM 1111 O O . THR A 1 144 ? -14.846 -15.644 28.284 1.00 96.25 144 THR A O 1
ATOM 1114 N N . THR A 1 145 ? -13.506 -14.173 27.238 1.00 94.44 145 THR A N 1
ATOM 1115 C CA . THR A 1 145 ? -13.873 -12.999 28.035 1.00 94.44 145 THR A CA 1
ATOM 1116 C C . THR A 1 145 ? -13.922 -11.757 27.154 1.00 94.44 145 THR A C 1
ATOM 1118 O O . THR A 1 145 ? -13.050 -11.554 26.310 1.00 94.44 145 THR A O 1
ATOM 1121 N N . LEU A 1 146 ? -14.921 -10.906 27.382 1.00 95.44 146 LEU A N 1
ATOM 1122 C CA . LEU A 1 146 ? -14.949 -9.524 26.911 1.00 95.44 146 LEU A CA 1
ATOM 1123 C C . LEU A 1 146 ? -14.897 -8.606 28.135 1.00 95.44 146 LEU A C 1
ATOM 1125 O O . LEU A 1 146 ? -15.858 -8.559 28.898 1.00 95.44 146 LEU A O 1
ATOM 1129 N N . ASP A 1 147 ? -13.795 -7.880 28.309 1.00 94.19 147 ASP A N 1
ATOM 1130 C CA . ASP A 1 147 ? -13.641 -6.882 29.370 1.00 94.19 147 ASP A CA 1
ATOM 1131 C C . ASP A 1 147 ? -13.925 -5.476 28.823 1.00 94.19 147 ASP A C 1
ATOM 1133 O O . ASP A 1 147 ? -13.270 -5.028 27.883 1.00 94.19 147 ASP A O 1
ATOM 1137 N N . ALA A 1 148 ? -14.849 -4.750 29.455 1.00 94.31 148 ALA A N 1
ATOM 1138 C CA . ALA A 1 148 ? -15.072 -3.322 29.227 1.00 94.31 148 ALA A CA 1
ATOM 1139 C C . ALA A 1 148 ? -14.825 -2.571 30.541 1.00 94.31 148 ALA A C 1
ATOM 1141 O O . ALA A 1 148 ? -15.626 -2.654 31.469 1.00 94.31 148 ALA A O 1
ATOM 1142 N N . LYS A 1 149 ? -13.675 -1.894 30.645 1.00 92.81 149 LYS A N 1
ATOM 1143 C CA . LYS A 1 149 ? -13.216 -1.211 31.863 1.00 92.81 149 LYS A CA 1
ATOM 1144 C C . LYS A 1 149 ? -12.848 0.232 31.535 1.00 92.81 149 LYS A C 1
ATOM 1146 O O . LYS A 1 149 ? -12.145 0.493 30.565 1.00 92.81 149 LYS A O 1
ATOM 1151 N N . GLY A 1 150 ? -13.282 1.154 32.379 1.00 92.56 150 GLY A N 1
ATOM 1152 C CA . GLY A 1 150 ? -12.951 2.573 32.319 1.00 92.56 150 GLY A CA 1
ATOM 1153 C C . GLY A 1 150 ? -13.326 3.237 33.639 1.00 92.56 150 GLY A C 1
ATOM 1154 O O . GLY A 1 150 ? -14.008 2.618 34.455 1.00 92.56 150 GLY A O 1
ATOM 1155 N N . LEU A 1 151 ? -12.904 4.488 33.853 1.00 94.50 151 LEU A N 1
ATOM 1156 C CA . LEU A 1 151 ? -13.325 5.262 35.034 1.00 94.50 151 LEU A CA 1
ATOM 1157 C C . LEU A 1 151 ? -14.857 5.327 35.150 1.00 94.50 151 LEU A C 1
ATOM 1159 O O . LEU A 1 151 ? -15.398 5.252 36.247 1.00 94.50 151 LEU A O 1
ATOM 1163 N N . ALA A 1 152 ? -15.540 5.417 34.007 1.00 93.00 152 ALA A N 1
ATOM 1164 C CA . ALA A 1 152 ? -16.975 5.229 33.865 1.00 93.00 152 ALA A CA 1
ATOM 1165 C C . ALA A 1 152 ? -17.247 4.385 32.611 1.00 93.00 152 ALA A C 1
ATOM 1167 O O . ALA A 1 152 ? -16.565 4.542 31.598 1.00 93.00 152 ALA A O 1
ATOM 1168 N N . THR A 1 153 ? -18.234 3.491 32.678 1.00 94.19 153 THR A N 1
ATOM 1169 C CA . THR A 1 153 ? -18.719 2.711 31.528 1.00 94.19 153 THR A CA 1
ATOM 1170 C C . THR A 1 153 ? -20.232 2.860 31.451 1.00 94.19 153 THR A C 1
ATOM 1172 O O . THR A 1 153 ? -20.928 2.580 32.425 1.00 94.19 153 THR A O 1
ATOM 1175 N N . THR A 1 154 ? -20.749 3.296 30.304 1.00 92.38 154 THR A N 1
ATOM 1176 C CA . THR A 1 154 ? -22.188 3.475 30.077 1.00 92.38 154 THR A CA 1
ATOM 1177 C C . THR A 1 154 ? -22.649 2.528 28.982 1.00 92.38 154 THR A C 1
ATOM 1179 O O . THR A 1 154 ? -22.087 2.518 27.890 1.00 92.38 154 THR A O 1
ATOM 1182 N N . VAL A 1 155 ? -23.689 1.748 29.274 1.00 94.00 155 VAL A N 1
ATOM 1183 C CA . VAL A 1 155 ? -24.375 0.895 28.300 1.00 94.00 155 VAL A CA 1
ATOM 1184 C C . VAL A 1 155 ? -25.852 1.255 28.344 1.00 94.00 155 VAL A C 1
ATOM 1186 O O . VAL A 1 155 ? -26.514 1.047 29.359 1.00 94.00 155 VAL A O 1
ATOM 1189 N N . SER A 1 156 ? -26.363 1.812 27.253 1.00 93.50 156 SER A N 1
ATOM 1190 C CA . SER A 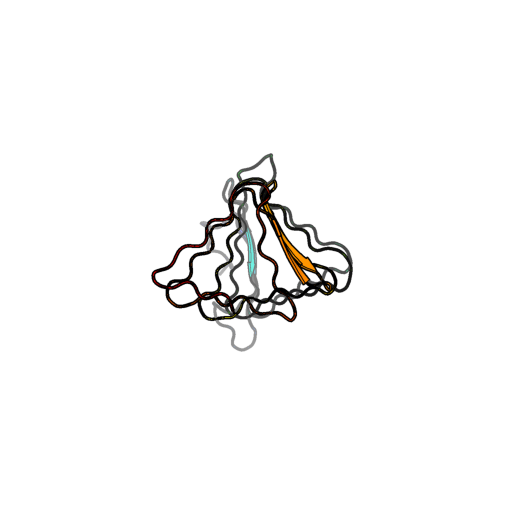1 156 ? -27.754 2.240 27.131 1.00 93.50 156 SER A CA 1
ATOM 1191 C C . SER A 1 156 ? -28.334 1.803 25.791 1.00 93.50 156 SER A C 1
ATOM 1193 O O . SER A 1 156 ? -27.615 1.615 24.811 1.00 93.50 156 SER A O 1
ATOM 1195 N N . ALA A 1 157 ? -29.651 1.635 25.760 1.00 94.81 157 ALA A N 1
ATOM 1196 C CA . ALA A 1 157 ? -30.414 1.451 24.538 1.00 94.81 157 ALA A CA 1
ATOM 1197 C C . ALA A 1 157 ? -31.671 2.315 24.628 1.00 94.81 157 ALA A C 1
ATOM 1199 O O . ALA A 1 157 ? -32.348 2.288 25.654 1.00 94.81 157 ALA A O 1
ATOM 1200 N N . ASP A 1 158 ? -31.996 3.031 23.553 1.00 94.25 158 ASP A N 1
ATOM 1201 C CA . ASP A 1 158 ? -33.221 3.842 23.486 1.00 94.25 158 ASP A CA 1
ATOM 1202 C C . ASP A 1 158 ? -34.484 2.967 23.406 1.00 94.25 158 ASP A C 1
ATOM 1204 O O . ASP A 1 158 ? -35.569 3.376 23.810 1.00 94.25 158 ASP A O 1
ATOM 1208 N N . GLY A 1 159 ? -34.335 1.750 22.871 1.00 95.12 159 GLY A N 1
ATOM 1209 C CA . GLY A 1 159 ? -35.367 0.717 22.843 1.00 95.12 159 GLY A CA 1
ATOM 1210 C C . GLY A 1 159 ? -35.205 -0.279 23.991 1.00 95.12 159 GLY A C 1
ATOM 1211 O O . GLY A 1 159 ? -35.520 0.007 25.140 1.00 95.12 159 GLY A O 1
ATOM 1212 N N . ILE A 1 160 ? -34.732 -1.487 23.670 1.00 94.25 160 ILE A N 1
ATOM 1213 C CA . ILE A 1 160 ? -34.564 -2.575 24.640 1.00 94.25 160 ILE A CA 1
ATOM 1214 C C . ILE A 1 160 ? -33.080 -2.886 24.809 1.00 94.25 160 ILE A C 1
ATOM 1216 O O . ILE A 1 160 ? -32.412 -3.288 23.857 1.00 94.25 160 ILE A O 1
ATOM 1220 N N . LEU A 1 161 ? -32.593 -2.791 26.045 1.00 95.94 161 LEU A N 1
ATOM 1221 C CA . LEU A 1 161 ? -31.321 -3.377 26.456 1.00 95.94 161 LEU A CA 1
ATOM 1222 C C . LEU A 1 161 ? -31.577 -4.778 27.025 1.00 95.94 161 LEU A C 1
ATOM 1224 O O . LEU A 1 161 ? -32.369 -4.942 27.948 1.00 95.94 161 LEU A O 1
ATOM 1228 N N . THR A 1 162 ? -30.907 -5.799 26.486 1.00 93.75 162 THR A N 1
ATOM 1229 C CA . THR A 1 162 ? -30.980 -7.175 27.002 1.00 93.75 162 THR A CA 1
ATOM 1230 C C . THR A 1 162 ? -29.610 -7.624 27.489 1.00 93.75 162 THR A C 1
ATOM 1232 O O . THR A 1 162 ? -28.692 -7.778 26.688 1.00 93.75 162 THR A O 1
ATOM 1235 N N . LEU A 1 163 ? -29.500 -7.905 28.786 1.00 93.75 163 LEU A N 1
ATOM 1236 C CA . LEU A 1 163 ? -28.329 -8.529 29.397 1.00 93.75 163 LEU A CA 1
ATOM 1237 C C . LEU A 1 163 ? -28.713 -9.935 29.865 1.00 93.75 163 LEU A C 1
ATOM 1239 O O . LEU A 1 163 ? -29.694 -10.105 30.587 1.00 93.75 163 LEU A O 1
ATOM 1243 N N . LYS A 1 164 ? -27.986 -10.955 29.401 1.00 90.56 164 LYS A N 1
ATOM 1244 C CA . LYS A 1 164 ? -28.263 -12.364 29.708 1.00 90.56 164 LYS A CA 1
ATOM 1245 C C . LYS A 1 164 ? -26.960 -13.094 29.997 1.00 90.56 164 LYS A C 1
ATOM 1247 O O . LYS A 1 164 ? -25.993 -12.954 29.257 1.00 90.56 164 LYS A O 1
ATOM 1252 N N . GLY A 1 165 ? -26.974 -13.916 31.034 1.00 92.12 165 GLY A N 1
ATOM 1253 C CA . GLY A 1 165 ? -25.896 -14.827 31.393 1.00 92.12 165 GLY A CA 1
ATOM 1254 C C . GLY A 1 165 ? -26.412 -15.869 32.378 1.00 92.12 165 GLY A C 1
ATOM 1255 O O . GLY A 1 165 ? -27.481 -15.691 32.959 1.00 92.12 165 GLY A O 1
ATOM 1256 N N . SER A 1 166 ? -25.662 -16.955 32.572 1.00 93.44 166 SER A N 1
ATOM 1257 C CA . SER A 1 166 ? -25.938 -17.908 33.659 1.00 93.44 166 SER A CA 1
ATOM 1258 C C . SER A 1 166 ? -25.882 -17.223 35.029 1.00 93.44 166 SER A C 1
ATOM 1260 O O . SER A 1 166 ? -26.656 -17.556 35.920 1.00 93.44 166 SER A O 1
ATOM 1262 N N . MET A 1 167 ? -24.998 -16.232 35.167 1.00 90.94 167 MET A N 1
ATOM 1263 C CA . MET A 1 167 ? -24.917 -15.315 36.295 1.00 90.94 167 MET A CA 1
ATOM 1264 C C . MET A 1 167 ? -24.686 -13.895 35.767 1.00 90.94 167 MET A C 1
ATOM 1266 O O . MET A 1 167 ? -23.793 -13.665 34.953 1.00 90.94 167 MET A O 1
ATOM 1270 N N . THR A 1 168 ? -25.488 -12.939 36.232 1.00 93.06 168 THR A N 1
ATOM 1271 C CA . THR A 1 168 ? -25.310 -11.505 35.965 1.00 93.06 168 THR A CA 1
ATOM 1272 C C . THR A 1 168 ? -25.217 -10.795 37.308 1.00 93.06 168 THR A C 1
ATOM 1274 O O . THR A 1 168 ? -26.171 -10.819 38.080 1.00 93.06 168 THR A O 1
ATOM 1277 N N . MET A 1 169 ? -24.058 -10.208 37.605 1.00 87.00 169 MET A N 1
ATOM 1278 C CA . MET A 1 169 ? -23.808 -9.475 38.846 1.00 87.00 169 MET A CA 1
ATOM 1279 C C . MET A 1 169 ? -23.718 -7.981 38.533 1.00 87.00 169 MET A C 1
ATOM 1281 O O . MET A 1 169 ? -22.993 -7.590 37.623 1.00 87.00 169 MET A O 1
ATOM 1285 N N . ILE A 1 170 ? -24.461 -7.169 39.284 1.00 87.44 170 ILE A N 1
ATOM 1286 C CA . ILE A 1 170 ? -24.377 -5.706 39.286 1.00 87.44 170 ILE A CA 1
ATOM 1287 C C . ILE A 1 170 ? -24.088 -5.335 40.740 1.00 87.44 170 ILE A C 1
ATOM 1289 O O . ILE A 1 170 ? -24.878 -5.698 41.614 1.00 87.44 170 ILE A O 1
ATOM 1293 N N . ASN A 1 171 ? -22.941 -4.715 41.003 1.00 75.62 171 ASN A N 1
ATOM 1294 C CA . ASN A 1 171 ? -22.500 -4.329 42.342 1.00 75.62 171 ASN A CA 1
ATOM 1295 C C . ASN A 1 171 ? -22.017 -2.880 42.385 1.00 75.62 171 ASN A C 1
ATOM 1297 O O . ASN A 1 171 ? -21.755 -2.311 41.301 1.00 75.62 171 ASN A O 1
#

pLDDT: mean 92.43, std 7.24, range [56.69, 98.62]

Secondary structure (DSSP, 8-state):
--SS-TTTTTTEEEEE---TTT--TT---EEEEE--TT--EEEEE-SS------SS------S-TTSSPPP-----SS------SSS------SSS------SSS------SSEEEEEETTEEEEEETTEEEEE-S------SS-----SSS-----SS------SS----

Sequence (171 aa):
MPPYDLPANQTQSGIKTRSSKEGVADNFNEIRFEDKKDSEEVYVHAEKDFNCVIENNETRKIGLDKKDAGDQTIEIHNNRTITLNEGNDTKTVKLGNHVINVNAGKSTIEAMTSIELKVGSNSIKIEQSGITINGVKIDIKATTTLDAKGLATTVSADGILTLKGSMTMIN

Foldseek 3Di:
DPLDDPPVQVQKDWDWDFDPPDTDPLHIWIFMWGPPPPPTDTDTDDNDDDDDDDPDDDDDDAADPVDDRGDDDDDDPDDDDDDDPDDDDDDDDPDDDDDDDDPPDDDDDDDQAKDWDDDPQWIWIQGPVGIDGDDPDDDDDDPPDDDDDDPDDDDDDPPDDDDDDPDDDDD